Protein AF-A0A2E5DS67-F1 (afdb_monomer_lite)

Sequence (69 aa):
MNKILTTISAVALFFLGLTNANAGSLTVYTAIEAEDLKRYAATFNEDHPDIEINWVRDSTGIVTAKLLA

pLDDT: mean 84.81, std 13.57, range [60.88, 96.88]

Secondary structure (DSSP, 8-state):
-HHHHHHHHHHHHHHTT--------EEEEE---HHHHHHHHHHHHHH-TT--EEEEE--HHHHHHHHH-

Radius of gyration: 21.84 Å; chains: 1; bounding box: 62×19×42 Å

Structure (mmCIF, N/CA/C/O backbone):
data_AF-A0A2E5DS67-F1
#
_entry.id   AF-A0A2E5DS67-F1
#
loop_
_atom_site.group_PDB
_atom_site.id
_atom_site.type_symbol
_atom_site.label_atom_id
_atom_site.label_alt_id
_atom_site.label_comp_id
_atom_site.label_asym_id
_atom_site.label_entity_id
_atom_site.label_seq_id
_atom_site.pdbx_PDB_ins_code
_atom_site.Cartn_x
_atom_site.Cartn_y
_atom_site.Cartn_z
_atom_site.occupancy
_atom_site.B_iso_or_equiv
_atom_site.auth_seq_id
_atom_site.auth_comp_id
_atom_site.auth_asym_id
_atom_site.auth_atom_id
_atom_site.pdbx_PDB_model_num
ATOM 1 N N . MET A 1 1 ? -50.019 6.005 22.679 1.00 60.88 1 MET A N 1
ATOM 2 C CA . MET A 1 1 ? -49.504 6.414 21.354 1.00 60.88 1 MET A CA 1
ATOM 3 C C . MET A 1 1 ? -48.067 6.931 21.433 1.00 60.88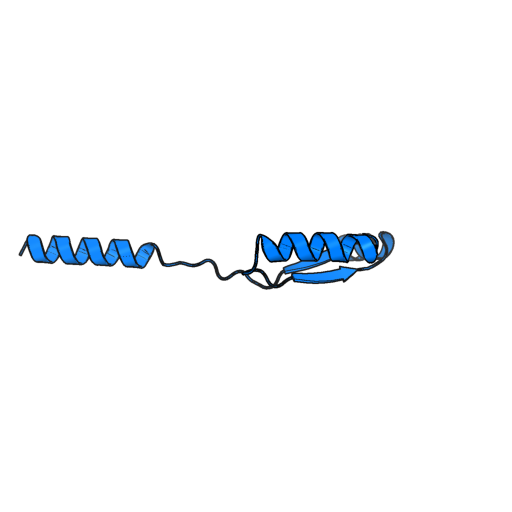 1 MET A C 1
ATOM 5 O O . MET A 1 1 ? -47.224 6.440 20.701 1.00 60.88 1 MET A O 1
ATOM 9 N N . ASN A 1 2 ? -47.752 7.812 22.387 1.00 64.44 2 ASN A N 1
ATOM 10 C CA . ASN A 1 2 ? -46.430 8.445 22.499 1.00 64.44 2 ASN A CA 1
ATOM 11 C C . ASN A 1 2 ? -45.296 7.447 22.788 1.00 64.44 2 ASN A C 1
ATOM 13 O O . ASN A 1 2 ? -44.255 7.544 22.163 1.00 64.44 2 ASN A O 1
ATOM 17 N N . LYS A 1 3 ? -45.520 6.432 23.640 1.00 62.44 3 LYS A N 1
ATOM 18 C CA . LYS A 1 3 ? -44.517 5.389 23.936 1.00 62.44 3 LYS A CA 1
ATOM 19 C C . LYS A 1 3 ? -44.117 4.569 22.705 1.00 62.44 3 LYS A C 1
ATOM 21 O O . LYS A 1 3 ? -42.937 4.343 22.499 1.00 62.44 3 LYS A O 1
ATOM 26 N N . ILE A 1 4 ? -45.091 4.185 21.875 1.00 70.38 4 ILE A N 1
ATOM 27 C CA . ILE A 1 4 ? -44.862 3.439 20.625 1.00 70.38 4 ILE A CA 1
ATOM 28 C C . ILE A 1 4 ? -44.056 4.296 19.643 1.00 70.38 4 ILE A C 1
ATOM 30 O O . ILE A 1 4 ? -43.106 3.809 19.041 1.00 70.38 4 ILE A O 1
ATOM 34 N N . LEU A 1 5 ? -44.383 5.588 19.546 1.00 65.88 5 LEU A N 1
ATOM 35 C CA . LEU A 1 5 ? -43.648 6.529 18.704 1.00 65.88 5 LEU A CA 1
ATOM 36 C C . LEU A 1 5 ? -42.194 6.713 19.185 1.00 65.88 5 LEU A C 1
ATOM 38 O O . LEU A 1 5 ? -41.279 6.721 18.368 1.00 65.88 5 LEU A O 1
ATOM 42 N N . THR A 1 6 ? -41.958 6.762 20.503 1.00 66.50 6 THR A N 1
ATOM 43 C CA . THR A 1 6 ? -40.603 6.822 21.082 1.00 66.50 6 THR A CA 1
ATOM 44 C C . THR A 1 6 ? -39.805 5.538 20.830 1.00 66.50 6 THR A C 1
ATOM 46 O O . THR A 1 6 ? -38.619 5.610 20.517 1.00 66.50 6 THR A O 1
ATOM 49 N N . THR A 1 7 ? -40.437 4.362 20.916 1.00 70.38 7 THR A N 1
ATOM 50 C CA . THR A 1 7 ? -39.769 3.079 20.642 1.00 70.38 7 THR A CA 1
ATOM 51 C C . THR A 1 7 ? -39.389 2.939 19.166 1.00 70.38 7 THR A C 1
ATOM 53 O O . THR A 1 7 ? -38.289 2.487 18.866 1.00 70.38 7 THR A O 1
ATOM 56 N N . ILE A 1 8 ? -40.242 3.389 18.241 1.00 74.62 8 ILE A N 1
ATOM 57 C CA . ILE A 1 8 ? -39.946 3.371 16.798 1.00 74.62 8 ILE A CA 1
ATOM 58 C C . ILE A 1 8 ? -38.767 4.300 16.466 1.00 74.62 8 ILE A C 1
ATOM 60 O O . ILE A 1 8 ? -37.865 3.899 15.732 1.00 74.62 8 ILE A O 1
ATOM 64 N N . SER A 1 9 ? -38.712 5.501 17.056 1.00 69.69 9 SER A N 1
ATOM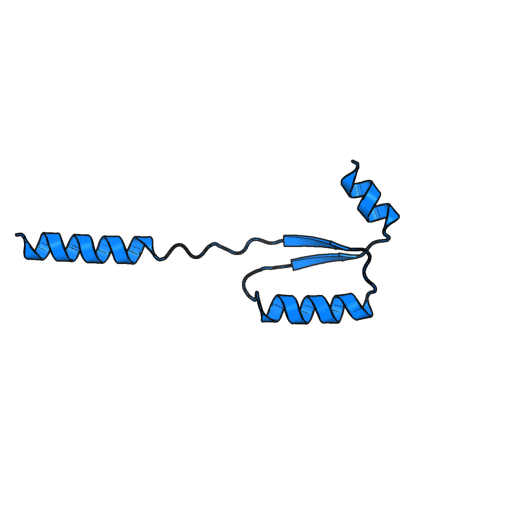 65 C CA . SER A 1 9 ? -37.560 6.403 16.891 1.00 69.69 9 SER A CA 1
ATOM 66 C C . SER A 1 9 ? -36.253 5.820 17.436 1.00 69.69 9 SER A C 1
ATOM 68 O O . SER A 1 9 ? -35.212 5.985 16.805 1.00 69.69 9 SER A O 1
ATOM 70 N N . ALA A 1 10 ? -36.289 5.121 18.575 1.00 68.88 10 ALA A N 1
ATOM 71 C CA . ALA A 1 10 ? -35.099 4.485 19.145 1.00 68.88 10 ALA A CA 1
ATOM 72 C C . ALA A 1 10 ? -34.553 3.357 18.248 1.00 68.88 10 ALA A C 1
ATOM 74 O O . ALA A 1 10 ? -33.342 3.224 18.088 1.00 68.88 10 ALA A O 1
ATOM 75 N N . VAL A 1 11 ? -35.439 2.583 17.612 1.00 72.25 11 VAL A N 1
ATOM 76 C CA . VAL A 1 11 ? -35.055 1.517 16.672 1.00 72.25 11 VAL A CA 1
ATOM 77 C C . VAL A 1 11 ? -34.474 2.094 15.376 1.00 72.25 11 VAL A C 1
ATOM 79 O O . VAL A 1 11 ? -33.472 1.587 14.878 1.00 72.25 11 VAL A O 1
ATOM 82 N N . ALA A 1 12 ? -35.035 3.188 14.854 1.00 69.06 12 ALA A N 1
ATOM 83 C CA . ALA A 1 12 ? -34.514 3.848 13.654 1.00 69.06 12 ALA A CA 1
ATOM 84 C C . ALA A 1 12 ? -33.088 4.406 13.851 1.00 69.06 12 ALA A C 1
ATOM 86 O O . ALA A 1 12 ? -32.248 4.282 12.962 1.00 69.06 12 ALA A O 1
ATOM 87 N N . LEU A 1 13 ? -32.793 4.963 15.032 1.00 67.38 13 LEU A N 1
ATOM 88 C CA . LEU A 1 13 ? -31.451 5.448 15.385 1.00 67.38 13 LEU A CA 1
ATOM 89 C C . LEU A 1 13 ? -30.424 4.313 15.522 1.00 67.38 13 LEU A C 1
ATOM 91 O O . LEU A 1 13 ? -29.259 4.512 15.195 1.00 67.38 13 LEU A O 1
ATOM 95 N N . PHE A 1 14 ? -30.849 3.121 15.948 1.00 68.25 14 PHE A N 1
ATOM 96 C CA . PHE A 1 14 ? -29.976 1.946 16.029 1.00 68.25 14 PHE A CA 1
ATOM 97 C C . PHE A 1 14 ? -29.572 1.421 14.640 1.00 68.25 14 PHE A C 1
ATOM 99 O O . PHE A 1 14 ? -28.425 1.033 14.433 1.00 68.25 14 PHE A O 1
ATOM 106 N N . PHE A 1 15 ? -30.480 1.467 13.660 1.00 65.44 15 PHE A N 1
ATOM 107 C CA . PHE A 1 15 ? -30.194 1.013 12.293 1.00 65.44 15 PHE A CA 1
ATOM 108 C C . PHE A 1 15 ? -29.283 1.959 11.497 1.00 65.44 15 PHE A C 1
ATOM 110 O O . PHE A 1 15 ? -28.521 1.497 10.650 1.00 65.44 15 PHE A O 1
ATOM 117 N N . LEU A 1 16 ? -29.307 3.263 11.787 1.00 65.50 16 LEU A N 1
ATOM 118 C CA . LEU A 1 16 ? -28.435 4.249 11.131 1.00 65.50 16 LEU A CA 1
ATOM 119 C C . LEU A 1 16 ? -26.950 4.106 11.517 1.00 65.50 16 LEU A C 1
ATOM 121 O O . LEU A 1 16 ? -26.094 4.614 10.801 1.00 65.50 16 LEU A O 1
ATOM 125 N N . GLY A 1 17 ? -26.632 3.405 12.612 1.00 62.03 17 GLY A N 1
ATOM 126 C CA . GLY A 1 17 ? -25.255 3.162 13.059 1.00 62.03 17 GLY A CA 1
ATOM 127 C C . GLY A 1 17 ? -24.578 1.927 12.451 1.00 62.03 17 GLY A C 1
ATOM 128 O O . GLY A 1 17 ? -23.404 1.694 12.715 1.00 62.03 17 GLY A O 1
ATOM 129 N N . LEU A 1 18 ? -25.292 1.123 11.654 1.00 62.78 18 LEU A N 1
ATOM 130 C CA . LEU A 1 18 ? -24.799 -0.161 11.127 1.00 62.78 18 LEU A CA 1
ATOM 131 C C . LEU A 1 18 ? -24.099 -0.054 9.762 1.00 62.78 18 LEU A C 1
ATOM 133 O O . LEU A 1 18 ? -23.816 -1.079 9.135 1.00 62.78 18 LEU A O 1
ATOM 137 N N . THR A 1 19 ? -23.800 1.157 9.284 1.00 61.31 19 THR A N 1
ATOM 138 C CA . THR A 1 19 ? -23.028 1.338 8.049 1.00 61.31 19 THR A CA 1
ATOM 139 C C . THR A 1 19 ? -21.562 0.984 8.312 1.00 61.31 19 THR A C 1
ATOM 141 O O . THR A 1 19 ? -20.731 1.849 8.579 1.00 61.31 19 THR A O 1
ATOM 144 N N . ASN A 1 20 ? -21.231 -0.303 8.259 1.00 63.50 20 ASN A N 1
ATOM 145 C CA . ASN A 1 20 ? -19.842 -0.728 8.159 1.00 63.50 20 ASN A CA 1
ATOM 146 C C . ASN A 1 20 ? -19.353 -0.285 6.776 1.00 63.50 20 ASN A C 1
ATOM 148 O O . ASN A 1 20 ? -19.885 -0.739 5.760 1.00 63.50 20 ASN A O 1
ATOM 152 N N . ALA A 1 21 ? -18.404 0.652 6.732 1.00 65.06 21 ALA A N 1
ATOM 153 C CA . ALA A 1 21 ? -17.702 0.970 5.500 1.00 65.06 21 ALA A CA 1
ATOM 154 C C . ALA A 1 21 ? -17.073 -0.336 5.003 1.00 65.06 21 ALA A C 1
ATOM 156 O O . ALA A 1 21 ? -16.257 -0.932 5.697 1.00 65.06 21 ALA A O 1
ATOM 157 N N . ASN A 1 22 ? -17.533 -0.836 3.857 1.00 63.03 22 ASN A N 1
ATOM 158 C CA . ASN A 1 22 ? -16.957 -2.028 3.255 1.00 63.03 22 ASN A CA 1
ATOM 159 C C . ASN A 1 22 ? -15.552 -1.634 2.805 1.00 63.03 22 ASN A C 1
ATOM 161 O O . ASN A 1 22 ? -15.409 -0.824 1.885 1.00 63.03 22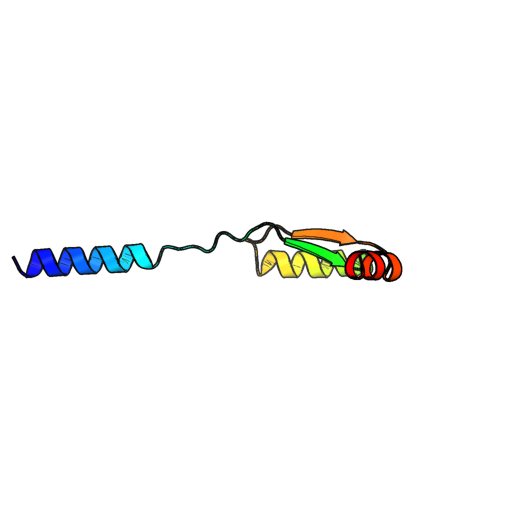 ASN A O 1
ATOM 165 N N . ALA A 1 23 ? -14.536 -2.123 3.504 1.00 64.56 23 ALA A N 1
ATOM 166 C CA . ALA A 1 23 ? -13.162 -1.907 3.115 1.00 64.56 23 ALA A CA 1
ATOM 167 C C . ALA A 1 23 ? -12.943 -2.554 1.741 1.00 64.56 23 ALA A C 1
ATOM 169 O O . ALA A 1 23 ? -12.986 -3.768 1.566 1.00 64.56 23 ALA A O 1
ATOM 170 N N . GLY A 1 24 ? -12.842 -1.698 0.727 1.00 78.31 24 GLY A N 1
ATOM 171 C CA . GLY A 1 24 ? -12.621 -2.116 -0.649 1.00 78.31 24 GLY A CA 1
ATOM 172 C C . GLY A 1 24 ? -11.192 -2.607 -0.857 1.00 78.31 24 GLY A C 1
ATOM 173 O O . GLY A 1 24 ? -10.293 -2.322 -0.067 1.00 78.31 24 GLY A O 1
ATOM 174 N N . SER A 1 25 ? -10.971 -3.308 -1.967 1.00 90.69 25 SER A N 1
ATOM 175 C CA . SER A 1 25 ? -9.628 -3.691 -2.395 1.00 90.69 25 SER A CA 1
ATOM 176 C C . SER A 1 25 ? -8.779 -2.449 -2.695 1.00 90.69 25 SER A C 1
ATOM 178 O O . SER A 1 25 ? -9.186 -1.607 -3.504 1.00 90.69 25 SER A O 1
ATOM 180 N N . LEU A 1 26 ? -7.586 -2.356 -2.110 1.00 92.94 26 LEU A N 1
ATOM 181 C CA . LEU A 1 26 ? -6.622 -1.282 -2.338 1.00 92.94 26 LEU A CA 1
ATOM 182 C C . LEU A 1 26 ? -5.373 -1.834 -3.032 1.00 92.94 26 LEU A C 1
ATOM 184 O O . LEU A 1 26 ? -4.707 -2.731 -2.528 1.00 92.94 26 LEU A O 1
ATOM 188 N N . THR A 1 27 ? -5.015 -1.277 -4.186 1.00 94.75 27 THR A N 1
ATOM 189 C CA . THR A 1 27 ? -3.764 -1.627 -4.874 1.00 94.75 27 THR A CA 1
ATOM 190 C C . THR A 1 27 ? -2.660 -0.661 -4.478 1.00 94.75 27 THR A C 1
ATOM 192 O O . THR A 1 27 ? -2.791 0.547 -4.675 1.00 94.75 27 THR A O 1
ATOM 195 N N . VAL A 1 28 ? -1.552 -1.190 -3.960 1.00 95.19 28 VAL A N 1
ATOM 196 C CA . VAL A 1 28 ? -0.405 -0.397 -3.509 1.00 95.19 28 VAL A CA 1
ATOM 197 C C . VAL A 1 28 ? 0.789 -0.654 -4.419 1.00 95.19 28 VAL A C 1
ATOM 199 O O . VAL A 1 28 ? 1.347 -1.750 -4.437 1.00 95.19 28 VAL A O 1
ATOM 202 N N . TYR A 1 29 ? 1.199 0.382 -5.150 1.00 95.81 29 TYR A N 1
ATOM 203 C CA . TYR A 1 29 ? 2.416 0.379 -5.960 1.00 95.81 29 TYR A CA 1
ATOM 204 C C . TYR A 1 29 ? 3.595 0.863 -5.123 1.00 95.81 29 TYR A C 1
ATOM 206 O O . TYR A 1 29 ? 3.534 1.933 -4.519 1.00 95.81 29 TYR A O 1
ATOM 214 N N . THR A 1 30 ? 4.676 0.091 -5.089 1.00 96.00 30 THR A N 1
ATOM 215 C CA . THR A 1 30 ? 5.836 0.407 -4.254 1.00 96.00 30 THR A CA 1
ATOM 216 C C . THR A 1 30 ? 7.150 -0.013 -4.897 1.00 96.00 30 THR A C 1
ATOM 218 O O . THR A 1 30 ? 7.200 -0.958 -5.682 1.00 96.00 30 THR A O 1
ATOM 221 N N . ALA A 1 31 ? 8.218 0.686 -4.519 1.00 96.62 31 ALA A N 1
ATOM 222 C CA . ALA A 1 31 ? 9.599 0.334 -4.838 1.00 96.62 31 ALA A CA 1
ATOM 223 C C . ALA A 1 31 ? 10.388 -0.158 -3.611 1.00 96.62 31 ALA A C 1
ATOM 225 O O . ALA A 1 31 ? 11.608 -0.266 -3.667 1.00 96.62 31 ALA A O 1
ATOM 226 N N . ILE A 1 32 ? 9.700 -0.444 -2.499 1.00 96.00 32 ILE A N 1
ATOM 227 C CA . ILE A 1 32 ? 10.312 -0.978 -1.276 1.00 96.00 32 ILE A CA 1
ATOM 228 C C . ILE A 1 32 ? 10.925 -2.362 -1.540 1.00 96.00 32 ILE A C 1
ATOM 230 O O . ILE A 1 32 ? 10.426 -3.152 -2.355 1.00 96.00 32 ILE A O 1
ATOM 234 N N . GLU A 1 33 ? 12.012 -2.670 -0.831 1.00 94.75 33 GLU A N 1
ATOM 235 C CA . GLU A 1 33 ? 12.654 -3.978 -0.907 1.00 94.75 33 GLU A CA 1
ATOM 236 C C . GLU A 1 33 ? 11.743 -5.117 -0.449 1.00 94.75 33 GLU A C 1
ATOM 238 O O . GLU A 1 33 ? 10.930 -4.959 0.458 1.00 94.75 33 GLU A O 1
ATOM 243 N N . ALA A 1 34 ? 11.838 -6.275 -1.107 1.00 93.12 34 ALA A N 1
ATOM 244 C CA . ALA A 1 34 ? 10.887 -7.371 -0.899 1.00 93.12 34 ALA A CA 1
ATOM 245 C C . ALA A 1 34 ? 10.846 -7.856 0.564 1.00 93.12 34 ALA A C 1
ATOM 247 O O . ALA A 1 34 ? 9.780 -8.191 1.086 1.00 93.12 34 ALA A O 1
ATOM 248 N N . GLU A 1 35 ? 12.000 -7.856 1.232 1.00 92.62 35 GLU A N 1
ATOM 249 C CA . GLU A 1 35 ? 12.153 -8.250 2.635 1.00 92.62 35 GLU A CA 1
ATOM 250 C C . GLU A 1 35 ? 11.432 -7.284 3.586 1.00 92.62 35 GLU A C 1
ATOM 252 O O . GLU A 1 35 ? 10.714 -7.720 4.489 1.00 92.62 35 GLU A O 1
ATOM 257 N N . ASP A 1 36 ? 11.549 -5.978 3.339 1.00 96.56 36 ASP A N 1
ATOM 258 C CA . ASP A 1 36 ? 10.864 -4.945 4.115 1.00 96.56 36 ASP A CA 1
ATOM 259 C C . ASP A 1 36 ? 9.364 -4.901 3.807 1.00 96.56 36 ASP A C 1
ATOM 261 O O . ASP A 1 36 ? 8.547 -4.765 4.721 1.00 96.56 36 ASP A O 1
ATOM 265 N N . LEU A 1 37 ? 8.979 -5.071 2.538 1.00 96.06 37 LEU A N 1
ATOM 266 C CA . LEU A 1 37 ? 7.581 -5.079 2.109 1.00 96.06 37 LEU A CA 1
ATOM 267 C C . LEU A 1 37 ? 6.775 -6.143 2.855 1.00 96.06 37 LEU A C 1
ATOM 269 O O . LEU A 1 37 ? 5.660 -5.877 3.294 1.00 96.06 37 LEU A O 1
ATOM 273 N N . LYS A 1 38 ? 7.358 -7.328 3.060 1.00 94.38 38 LYS A N 1
ATOM 274 C CA . LYS A 1 38 ? 6.717 -8.399 3.824 1.00 94.38 38 LYS A CA 1
ATOM 275 C C . LYS A 1 38 ? 6.424 -7.979 5.267 1.00 94.38 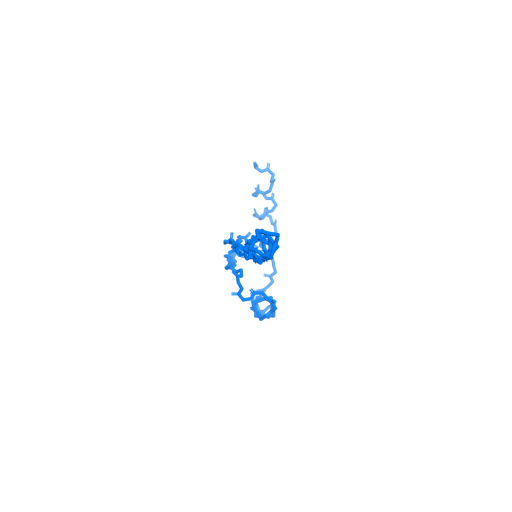38 LYS A C 1
ATOM 277 O O . LYS A 1 38 ? 5.343 -8.281 5.769 1.00 94.38 38 LYS A O 1
ATOM 282 N N . ARG A 1 39 ? 7.359 -7.279 5.924 1.00 96.06 39 ARG A N 1
ATOM 283 C CA . ARG A 1 39 ? 7.166 -6.760 7.288 1.00 96.06 39 ARG A CA 1
ATOM 284 C C . ARG A 1 39 ? 6.042 -5.726 7.321 1.00 96.06 39 ARG A C 1
ATOM 286 O O . ARG A 1 39 ? 5.148 -5.858 8.146 1.00 96.06 39 ARG A O 1
ATOM 293 N N . TYR A 1 40 ? 6.066 -4.746 6.415 1.00 95.62 40 TYR A N 1
ATOM 294 C CA . TYR A 1 40 ? 5.050 -3.689 6.369 1.00 95.62 40 TYR A CA 1
ATOM 295 C C . TYR A 1 40 ? 3.653 -4.217 6.036 1.00 95.62 40 TYR A C 1
ATOM 297 O O . TYR A 1 40 ? 2.680 -3.796 6.656 1.00 95.62 40 TYR A O 1
ATOM 305 N N . ALA A 1 41 ? 3.553 -5.161 5.098 1.00 95.25 41 ALA A N 1
ATOM 306 C CA . ALA A 1 41 ? 2.287 -5.789 4.744 1.00 95.25 41 ALA A CA 1
ATOM 307 C C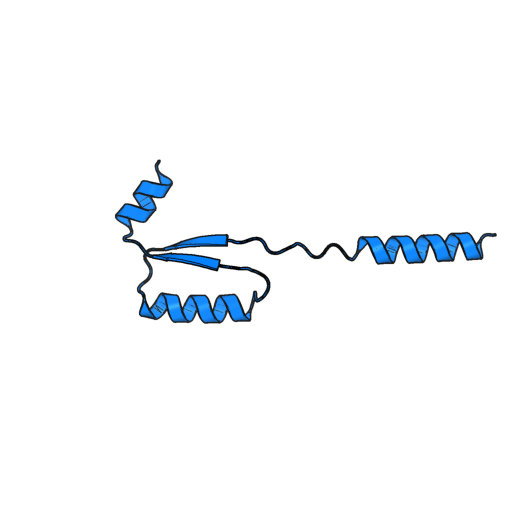 . ALA A 1 41 ? 1.690 -6.561 5.926 1.00 95.25 41 ALA A C 1
ATOM 309 O O . ALA A 1 41 ? 0.496 -6.455 6.181 1.00 95.25 41 ALA A O 1
ATOM 310 N N . ALA A 1 42 ? 2.516 -7.300 6.674 1.00 95.44 42 ALA A N 1
ATOM 311 C CA . ALA A 1 42 ? 2.054 -8.032 7.848 1.00 95.44 42 ALA A CA 1
ATOM 312 C C . ALA A 1 42 ? 1.505 -7.090 8.928 1.00 95.44 42 ALA A C 1
ATOM 314 O O . ALA A 1 42 ? 0.392 -7.304 9.396 1.00 95.44 42 ALA A O 1
ATOM 315 N N . THR A 1 43 ? 2.243 -6.027 9.267 1.00 96.44 43 THR A N 1
ATOM 316 C CA . THR A 1 43 ? 1.799 -5.057 10.280 1.00 96.44 43 THR A CA 1
ATOM 317 C C . THR A 1 43 ? 0.547 -4.300 9.842 1.00 96.44 43 THR A C 1
ATOM 319 O O . THR A 1 43 ? -0.362 -4.116 10.637 1.00 96.44 43 THR A O 1
ATOM 322 N N . PHE A 1 44 ? 0.455 -3.906 8.566 1.00 94.88 44 PHE A N 1
ATOM 323 C CA . PHE A 1 44 ? -0.730 -3.212 8.058 1.00 94.88 44 PHE A CA 1
ATOM 324 C C . PHE A 1 44 ? -1.976 -4.107 8.097 1.00 94.88 44 PHE A C 1
ATOM 326 O O . PHE A 1 44 ? -3.034 -3.663 8.526 1.00 94.88 44 PHE A O 1
ATOM 333 N N . ASN A 1 45 ? -1.851 -5.370 7.680 1.00 93.44 45 ASN A N 1
ATOM 334 C CA . ASN A 1 45 ? -2.974 -6.308 7.663 1.00 93.44 45 ASN A CA 1
ATOM 335 C C . ASN A 1 45 ? -3.435 -6.709 9.076 1.00 93.44 45 ASN A C 1
ATOM 337 O O . ASN A 1 45 ? -4.586 -7.104 9.244 1.00 93.44 45 ASN A O 1
ATOM 341 N N . GLU A 1 46 ? -2.550 -6.643 10.076 1.00 95.56 46 GLU A N 1
ATOM 342 C CA . GLU A 1 46 ? -2.909 -6.846 11.485 1.00 95.56 46 GLU A CA 1
ATOM 343 C C . GLU A 1 46 ? -3.803 -5.709 12.002 1.00 95.56 46 GLU A C 1
ATOM 345 O O . GLU A 1 46 ? -4.835 -5.975 12.618 1.00 95.56 46 GLU A O 1
ATOM 350 N N . ASP A 1 47 ? -3.446 -4.459 11.690 1.00 95.38 47 ASP A N 1
ATOM 351 C CA . ASP A 1 47 ? -4.200 -3.267 12.100 1.00 95.38 47 ASP A CA 1
ATOM 352 C C . ASP A 1 47 ? -5.491 -3.062 11.281 1.00 95.38 47 ASP A C 1
ATOM 354 O O . ASP A 1 47 ? -6.472 -2.504 11.781 1.00 95.38 47 ASP A O 1
ATOM 358 N N . HIS A 1 48 ? -5.500 -3.519 10.024 1.00 92.62 48 HIS A N 1
ATOM 359 C CA . HIS A 1 48 ? -6.588 -3.335 9.059 1.00 92.62 48 HIS A CA 1
ATOM 360 C C . HIS A 1 48 ? -6.998 -4.660 8.389 1.00 92.62 48 HIS A C 1
ATOM 362 O O . HIS A 1 48 ? -6.788 -4.842 7.185 1.00 92.62 48 HIS A O 1
ATOM 368 N N . PRO A 1 49 ? -7.593 -5.608 9.137 1.00 90.56 49 PRO A N 1
ATOM 369 C CA . PRO A 1 49 ? -7.962 -6.926 8.612 1.00 90.56 49 PRO A CA 1
ATOM 370 C C . PRO A 1 49 ? -9.115 -6.884 7.600 1.00 90.56 49 PRO A C 1
ATOM 372 O O . PRO A 1 49 ? -9.391 -7.873 6.923 1.00 90.56 49 PRO A O 1
ATOM 375 N N . ASP A 1 50 ? -9.823 -5.762 7.528 1.00 90.50 50 ASP A N 1
ATOM 376 C CA . ASP A 1 50 ? -10.943 -5.520 6.633 1.00 90.50 50 ASP A CA 1
ATOM 377 C C . ASP A 1 50 ? -10.503 -5.091 5.224 1.00 90.50 50 ASP A C 1
ATOM 379 O O . ASP A 1 50 ? -11.267 -5.269 4.278 1.00 90.50 50 ASP A O 1
ATOM 383 N N . ILE A 1 51 ? -9.277 -4.582 5.050 1.00 92.06 51 ILE A N 1
ATOM 384 C CA . ILE A 1 51 ? -8.775 -4.071 3.767 1.00 92.06 51 ILE A CA 1
ATOM 385 C C . ILE A 1 51 ? -7.986 -5.150 3.018 1.00 92.06 51 ILE A C 1
ATOM 387 O O . ILE A 1 51 ? -6.923 -5.589 3.454 1.00 92.06 51 ILE A O 1
ATOM 391 N N . GLU A 1 52 ? -8.442 -5.518 1.820 1.00 92.81 52 GLU A N 1
ATOM 392 C CA . GLU A 1 52 ? -7.662 -6.364 0.912 1.00 92.81 52 GLU A CA 1
ATOM 393 C C . GLU A 1 52 ? -6.612 -5.528 0.165 1.00 92.81 52 GLU A C 1
ATOM 395 O O . GLU A 1 52 ? -6.955 -4.686 -0.668 1.00 92.81 52 GLU A O 1
ATOM 400 N N . ILE A 1 53 ? -5.323 -5.770 0.427 1.00 94.25 53 ILE A N 1
ATOM 401 C CA . ILE A 1 53 ? -4.232 -5.086 -0.278 1.00 94.25 53 ILE A CA 1
ATOM 402 C C . ILE A 1 53 ? -3.684 -5.932 -1.435 1.00 94.25 53 ILE A C 1
ATOM 404 O O . ILE A 1 53 ? -3.167 -7.031 -1.234 1.00 94.25 53 ILE A O 1
ATOM 408 N N . ASN A 1 54 ? -3.670 -5.352 -2.636 1.00 95.00 54 ASN A N 1
ATOM 409 C CA . ASN A 1 54 ? -2.947 -5.860 -3.799 1.00 95.00 54 ASN A CA 1
ATOM 410 C C . ASN A 1 54 ? -1.580 -5.172 -3.909 1.00 95.00 54 ASN A C 1
ATOM 412 O O . ASN A 1 54 ? -1.475 -4.035 -4.372 1.00 95.00 54 ASN A O 1
ATOM 416 N N . TRP A 1 55 ? -0.518 -5.854 -3.486 1.00 95.19 55 TRP A N 1
ATOM 417 C CA . TRP A 1 55 ? 0.839 -5.307 -3.525 1.00 95.19 55 TRP A CA 1
ATOM 418 C C . TRP A 1 55 ? 1.467 -5.460 -4.911 1.00 95.19 55 TRP A C 1
ATOM 420 O O . TRP A 1 55 ? 1.675 -6.573 -5.391 1.00 95.19 55 TRP A O 1
ATOM 430 N N . VAL A 1 56 ? 1.832 -4.338 -5.530 1.00 95.44 56 VAL A N 1
ATOM 431 C CA . VAL A 1 56 ? 2.581 -4.300 -6.789 1.00 95.44 56 VAL A CA 1
ATOM 432 C C . VAL A 1 56 ? 3.956 -3.707 -6.516 1.00 95.44 56 VAL A C 1
ATOM 434 O O . VAL A 1 56 ? 4.095 -2.509 -6.266 1.00 95.44 56 VAL A O 1
ATOM 437 N N . ARG A 1 57 ? 4.985 -4.557 -6.553 1.00 96.50 57 ARG A N 1
ATOM 438 C CA . ARG A 1 57 ? 6.375 -4.135 -6.365 1.00 96.50 57 ARG A CA 1
ATOM 439 C C . ARG A 1 57 ? 7.072 -3.991 -7.711 1.00 96.50 57 ARG A C 1
ATOM 441 O O . ARG A 1 57 ? 7.207 -4.969 -8.438 1.00 96.50 57 ARG A O 1
ATOM 448 N N . ASP A 1 58 ? 7.582 -2.800 -7.980 1.00 96.31 58 ASP A N 1
ATOM 449 C CA . ASP A 1 58 ? 8.302 -2.456 -9.204 1.00 96.31 58 ASP A CA 1
ATOM 450 C C . ASP A 1 58 ? 9.461 -1.498 -8.895 1.00 96.31 58 ASP A C 1
ATOM 452 O O . ASP A 1 58 ? 9.623 -1.030 -7.773 1.00 96.31 58 ASP A O 1
ATOM 456 N N . SER A 1 59 ? 10.295 -1.183 -9.887 1.00 96.62 59 SER A N 1
ATOM 457 C CA . SER A 1 59 ? 11.323 -0.148 -9.706 1.00 96.62 59 SER A CA 1
ATOM 458 C C . SER A 1 59 ? 10.709 1.253 -9.576 1.00 96.62 59 SER A C 1
ATOM 460 O O . SER A 1 59 ? 9.655 1.541 -10.149 1.00 96.62 59 SER A O 1
ATOM 462 N N . THR A 1 60 ? 11.417 2.172 -8.911 1.00 96.25 60 THR A N 1
ATOM 463 C CA . THR A 1 60 ? 10.998 3.579 -8.773 1.00 96.25 60 THR A CA 1
ATOM 464 C C . THR A 1 60 ? 10.680 4.235 -10.116 1.00 96.25 60 THR A C 1
ATOM 466 O O . THR A 1 60 ? 9.722 5.001 -10.218 1.00 96.25 60 THR A O 1
ATOM 469 N N . GLY A 1 61 ? 11.445 3.907 -11.163 1.00 96.88 61 GLY A N 1
ATOM 470 C CA . GLY A 1 61 ? 11.215 4.419 -12.514 1.00 96.88 61 GLY A CA 1
ATOM 471 C C . GLY A 1 61 ? 9.882 3.952 -13.097 1.00 96.88 61 GLY A C 1
ATOM 472 O O . GLY A 1 61 ? 9.137 4.766 -13.635 1.00 96.88 61 GLY A O 1
ATOM 473 N N . ILE A 1 62 ? 9.543 2.669 -12.936 1.00 96.38 62 ILE A N 1
ATOM 474 C CA . ILE A 1 62 ? 8.274 2.107 -13.421 1.00 96.38 62 ILE A CA 1
ATOM 475 C C . ILE A 1 62 ? 7.089 2.696 -12.651 1.00 96.38 62 ILE A C 1
ATOM 477 O O . ILE A 1 62 ? 6.102 3.090 -13.267 1.00 96.38 62 ILE A O 1
ATOM 481 N N . VAL A 1 63 ? 7.183 2.797 -11.322 1.00 96.12 63 VAL A N 1
ATOM 482 C CA . VAL A 1 63 ? 6.116 3.397 -10.503 1.00 96.12 63 VAL A CA 1
ATOM 483 C C . VAL A 1 63 ? 5.910 4.865 -10.884 1.00 96.12 63 VAL A C 1
ATOM 485 O O . VAL A 1 63 ? 4.780 5.277 -11.130 1.00 96.12 63 VAL A O 1
ATOM 488 N N . THR A 1 64 ? 6.991 5.636 -11.030 1.00 95.44 64 THR A N 1
ATOM 489 C CA . THR A 1 64 ? 6.918 7.032 -11.497 1.00 95.44 64 THR A CA 1
ATOM 490 C C . THR A 1 64 ? 6.294 7.124 -12.888 1.00 95.44 64 THR A C 1
ATOM 492 O O . THR A 1 64 ? 5.423 7.957 -13.111 1.00 95.44 64 THR A O 1
ATOM 495 N N . ALA A 1 65 ? 6.679 6.246 -13.817 1.00 96.44 65 ALA A N 1
ATOM 496 C CA . ALA A 1 65 ? 6.107 6.223 -15.159 1.00 96.44 65 ALA A CA 1
ATOM 497 C C . ALA A 1 65 ? 4.596 5.938 -15.144 1.00 96.44 65 ALA A C 1
ATOM 499 O O . ALA A 1 65 ? 3.859 6.590 -15.874 1.00 96.44 65 ALA A O 1
ATOM 500 N N . LYS A 1 66 ? 4.120 5.024 -14.284 1.00 92.69 66 LYS A N 1
ATOM 501 C CA . LYS A 1 66 ? 2.681 4.760 -14.097 1.00 92.69 66 LYS A CA 1
ATOM 502 C C . LYS A 1 66 ? 1.925 5.976 -13.552 1.00 92.69 66 LYS A C 1
ATOM 504 O O . LYS A 1 66 ? 0.761 6.141 -13.887 1.00 92.69 66 LYS A O 1
ATOM 509 N N . LEU A 1 67 ? 2.565 6.798 -12.717 1.00 91.69 67 LEU A N 1
ATOM 510 C CA . LEU A 1 67 ? 1.962 8.010 -12.146 1.00 91.69 67 LEU A CA 1
ATOM 511 C C . LEU A 1 67 ? 1.911 9.190 -13.126 1.00 91.69 67 LEU A C 1
ATOM 513 O O . LEU A 1 67 ? 1.089 10.082 -12.951 1.00 91.69 67 LEU A O 1
ATOM 517 N N . LEU A 1 68 ? 2.808 9.223 -14.113 1.00 93.88 68 LEU A N 1
ATOM 518 C CA . LEU A 1 68 ? 2.884 10.288 -15.118 1.00 93.88 68 LEU A CA 1
ATOM 519 C C . LEU A 1 68 ? 2.023 10.025 -16.365 1.00 93.88 68 LEU A C 1
ATOM 521 O O 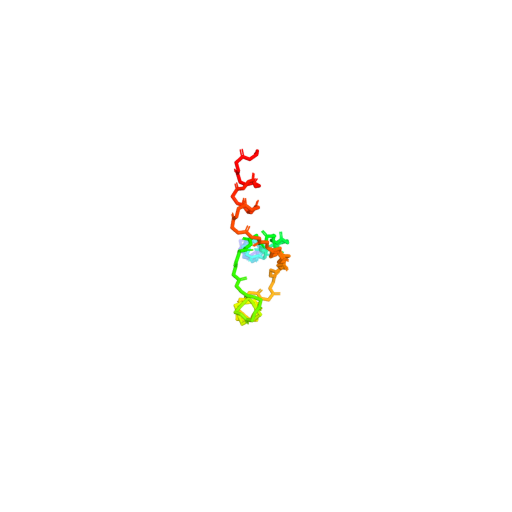. LEU A 1 68 ? 1.955 10.900 -17.229 1.00 93.88 68 LEU A O 1
ATOM 525 N N . ALA A 1 69 ? 1.447 8.827 -16.488 1.00 82.31 69 ALA A N 1
ATOM 526 C CA . ALA A 1 69 ? 0.650 8.394 -17.635 1.00 82.31 69 ALA A CA 1
ATOM 527 C C . ALA A 1 69 ? -0.814 8.855 -17.567 1.00 82.31 69 ALA A C 1
ATOM 529 O O . ALA A 1 69 ? -1.336 9.043 -16.445 1.00 82.31 69 ALA A O 1
#

Foldseek 3Di:
DVVVVVVVVVVVVVVVPPPDPQQEEAEDEDQDDPVVVVVVVVVVCVVPVRYHYHYHHDHPVVVVVVVVD